Protein AF-A0A0G0IRY4-F1 (afdb_monomer_lite)

Structure (mmCIF, N/CA/C/O backbone):
data_AF-A0A0G0IRY4-F1
#
_entry.id   AF-A0A0G0IRY4-F1
#
loop_
_atom_site.group_PDB
_atom_site.id
_atom_site.type_symbol
_atom_site.label_atom_id
_atom_site.label_alt_id
_atom_site.label_comp_id
_atom_site.label_asym_id
_atom_site.label_entity_id
_atom_site.label_seq_id
_atom_site.pdbx_PDB_ins_c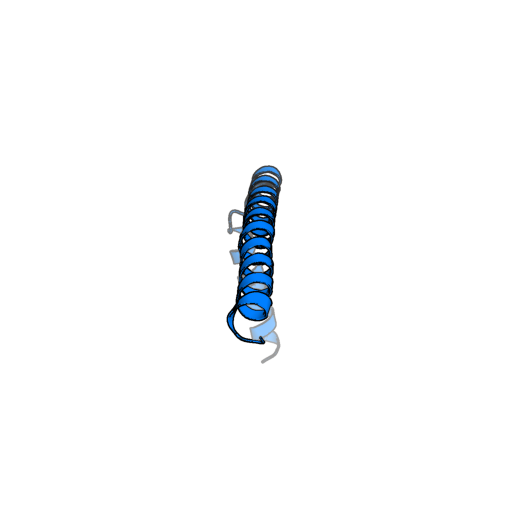ode
_atom_site.Cartn_x
_atom_site.Cartn_y
_atom_site.Cartn_z
_atom_site.occupancy
_atom_site.B_iso_or_equiv
_atom_site.auth_seq_id
_atom_site.auth_comp_id
_atom_site.auth_asym_id
_atom_site.auth_atom_id
_atom_site.pdbx_PDB_model_num
ATOM 1 N N . MET A 1 1 ? -1.878 -13.996 36.857 1.00 61.19 1 MET A N 1
ATOM 2 C CA . MET A 1 1 ? -1.203 -13.463 35.648 1.00 61.19 1 MET A CA 1
ATOM 3 C C . MET A 1 1 ? -2.182 -13.252 34.487 1.00 61.19 1 MET A C 1
ATOM 5 O O . MET A 1 1 ? -2.294 -12.125 34.028 1.00 61.19 1 MET A O 1
ATOM 9 N N . PHE A 1 2 ? -2.977 -14.260 34.101 1.00 71.19 2 PHE A N 1
ATOM 10 C CA . PHE A 1 2 ? -3.999 -14.168 33.036 1.00 71.19 2 PHE A CA 1
ATOM 11 C C . PHE A 1 2 ? -5.030 -13.028 33.186 1.00 71.19 2 PHE A C 1
ATOM 13 O O . PHE A 1 2 ? -5.397 -12.402 32.197 1.00 71.19 2 PHE A O 1
ATOM 20 N N . SER A 1 3 ? -5.450 -12.699 34.414 1.00 76.31 3 SER A N 1
ATOM 21 C CA . SER A 1 3 ? -6.376 -11.579 34.674 1.00 76.31 3 SER A CA 1
ATOM 22 C C . SER A 1 3 ? -5.795 -10.206 34.279 1.00 76.31 3 SER A C 1
ATOM 24 O O . SER A 1 3 ? -6.491 -9.388 33.684 1.00 76.31 3 SER A O 1
ATOM 26 N N . LYS A 1 4 ? -4.488 -9.981 34.497 1.00 80.56 4 LYS A N 1
ATOM 27 C CA . LYS A 1 4 ? -3.817 -8.722 34.122 1.00 80.56 4 LYS A CA 1
ATOM 28 C C . LYS A 1 4 ? -3.776 -8.524 32.601 1.00 80.56 4 LYS A C 1
ATOM 30 O O . LYS A 1 4 ? -4.032 -7.425 32.131 1.00 80.56 4 LYS A O 1
ATOM 35 N N . ILE A 1 5 ? -3.523 -9.593 31.840 1.00 86.06 5 ILE A N 1
ATOM 36 C CA . ILE A 1 5 ? -3.511 -9.561 30.365 1.00 86.06 5 ILE A CA 1
ATOM 37 C C . ILE A 1 5 ? -4.911 -9.270 29.811 1.00 86.06 5 ILE A C 1
ATOM 39 O O . ILE A 1 5 ? -5.057 -8.474 28.887 1.00 86.06 5 ILE A O 1
ATOM 43 N N . LYS A 1 6 ? -5.957 -9.869 30.396 1.00 85.25 6 LYS A N 1
ATOM 44 C CA . LYS A 1 6 ? -7.345 -9.608 29.990 1.00 85.25 6 LYS A CA 1
ATOM 45 C C . LYS A 1 6 ? -7.737 -8.143 30.214 1.00 85.25 6 LYS A C 1
ATOM 47 O O . LYS A 1 6 ? -8.345 -7.544 29.332 1.00 85.25 6 LYS A O 1
ATOM 52 N N . ASN A 1 7 ? -7.359 -7.571 31.357 1.00 86.06 7 ASN A N 1
ATOM 53 C CA . ASN A 1 7 ? -7.614 -6.162 31.661 1.00 86.06 7 ASN A CA 1
ATOM 54 C C . ASN A 1 7 ? -6.824 -5.226 30.733 1.00 86.06 7 ASN A C 1
ATOM 56 O O . ASN A 1 7 ? -7.405 -4.298 30.184 1.00 86.06 7 ASN A O 1
ATOM 60 N N . PHE A 1 8 ? -5.556 -5.538 30.452 1.00 87.00 8 PHE A N 1
ATOM 61 C CA . PHE A 1 8 ? -4.740 -4.787 29.494 1.00 87.00 8 PHE A CA 1
ATOM 62 C C . PHE A 1 8 ? -5.359 -4.763 28.085 1.00 87.00 8 PHE A C 1
ATOM 64 O O . PHE A 1 8 ? -5.457 -3.709 27.468 1.00 87.00 8 PHE A O 1
ATOM 71 N N . LEU A 1 9 ? -5.855 -5.897 27.576 1.00 90.19 9 LEU A N 1
ATOM 72 C CA . LEU A 1 9 ? -6.525 -5.942 26.267 1.00 90.19 9 LEU A CA 1
ATOM 73 C C . LEU A 1 9 ? -7.839 -5.146 26.238 1.00 90.19 9 LEU A C 1
ATOM 75 O O . LEU A 1 9 ? -8.196 -4.581 25.202 1.00 90.19 9 LEU A O 1
ATOM 79 N N . LEU A 1 10 ? -8.564 -5.098 27.359 1.00 88.31 10 LEU A N 1
ATOM 80 C CA . LEU A 1 10 ? -9.772 -4.281 27.493 1.00 88.31 10 LEU A CA 1
ATOM 81 C C . LEU A 1 10 ? -9.441 -2.783 27.467 1.00 88.31 10 LEU A C 1
ATOM 83 O O . LEU A 1 10 ? -10.111 -2.030 26.761 1.00 88.31 10 LEU A O 1
ATOM 87 N N . GLU A 1 11 ? -8.388 -2.369 28.171 1.00 88.94 11 GLU A N 1
ATOM 88 C CA . GLU A 1 11 ? -7.877 -0.993 28.157 1.00 88.94 11 GLU A CA 1
ATOM 89 C C . GLU A 1 11 ? -7.380 -0.591 26.761 1.00 88.94 11 GLU A C 1
ATOM 91 O O . GLU A 1 11 ? -7.809 0.434 26.234 1.00 88.94 11 GLU A O 1
ATOM 96 N N . VAL A 1 12 ? -6.588 -1.439 26.094 1.00 91.25 12 VAL A N 1
ATOM 97 C CA . VAL A 1 12 ? -6.125 -1.206 24.714 1.00 91.25 12 VAL A CA 1
ATOM 98 C C . VAL A 1 12 ? -7.305 -1.053 23.756 1.00 91.25 12 VAL A C 1
ATOM 100 O O . VAL A 1 12 ? -7.326 -0.132 22.944 1.00 91.25 12 VAL A O 1
ATOM 103 N N . ARG A 1 13 ? -8.333 -1.905 23.861 1.00 88.19 13 ARG A N 1
ATOM 104 C CA . ARG A 1 13 ? -9.544 -1.782 23.033 1.00 88.19 13 ARG A CA 1
ATOM 105 C C . ARG A 1 13 ? -10.294 -0.471 23.291 1.00 88.19 13 ARG A C 1
ATOM 107 O O . ARG A 1 13 ? -10.885 0.073 22.357 1.00 88.19 13 ARG A O 1
ATOM 114 N N . SER A 1 14 ? -10.302 0.009 24.533 1.00 88.75 14 SER A N 1
ATOM 115 C CA . SER A 1 14 ? -10.903 1.292 24.908 1.00 88.75 14 SER A CA 1
ATOM 116 C C . SER A 1 14 ? -10.149 2.468 24.279 1.00 88.75 14 SER A C 1
ATOM 118 O O . SER A 1 14 ? -10.769 3.334 23.665 1.00 88.75 14 SER A O 1
ATOM 120 N N . GLU A 1 15 ? -8.815 2.459 24.331 1.00 90.44 15 GLU A N 1
ATOM 121 C CA . GLU A 1 15 ? -7.978 3.492 23.708 1.00 90.44 15 GLU A CA 1
ATOM 122 C C . GLU A 1 15 ? -8.040 3.447 22.175 1.00 90.44 15 GLU A C 1
ATOM 124 O O . GLU A 1 15 ? -8.198 4.480 21.528 1.00 90.44 15 GLU A O 1
ATOM 129 N N . MET A 1 16 ? -8.047 2.253 21.570 1.00 88.38 16 MET A N 1
ATOM 130 C CA . MET A 1 16 ? -8.182 2.099 20.114 1.00 88.38 16 MET A CA 1
ATOM 131 C C . MET A 1 16 ? -9.505 2.643 19.560 1.00 88.38 16 MET A C 1
ATOM 133 O O . MET A 1 16 ? -9.580 2.981 18.380 1.00 88.38 16 MET A O 1
ATOM 137 N N . ARG A 1 17 ? -10.554 2.751 20.387 1.00 85.81 17 ARG A N 1
ATOM 138 C CA . ARG A 1 17 ? -11.819 3.396 19.998 1.00 85.81 17 ARG A CA 1
ATOM 139 C C . ARG A 1 17 ? -11.737 4.921 19.953 1.00 85.81 17 ARG A C 1
ATOM 141 O O . ARG A 1 17 ? -12.567 5.526 19.285 1.00 85.81 17 ARG A O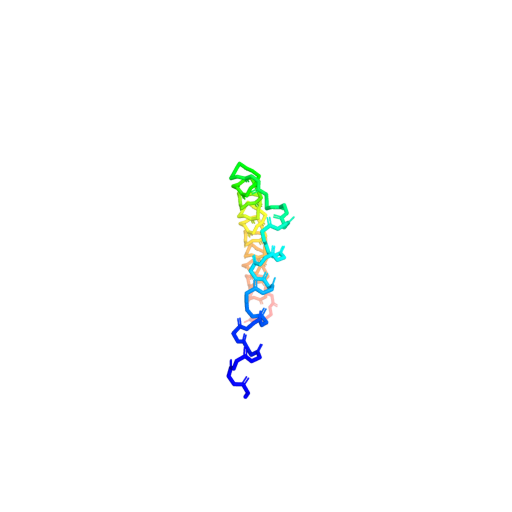 1
ATOM 148 N N . LYS A 1 18 ? -10.777 5.533 20.654 1.00 88.62 18 LYS A N 1
ATOM 149 C CA . LYS A 1 18 ? -10.533 6.985 20.613 1.00 88.62 18 LYS A CA 1
ATOM 150 C C . LYS A 1 18 ? -9.681 7.396 19.412 1.00 88.62 18 LYS A C 1
ATOM 152 O O . LYS A 1 18 ? -9.593 8.580 19.103 1.00 88.62 18 LYS A O 1
ATOM 157 N N . VAL A 1 19 ? -9.051 6.430 18.742 1.00 89.94 19 VAL A N 1
ATOM 158 C CA . VAL A 1 19 ? -8.275 6.672 17.526 1.00 89.94 19 VAL A CA 1
ATOM 159 C C . VAL A 1 19 ? -9.222 7.089 16.405 1.00 89.94 19 VAL A C 1
ATOM 161 O O . VAL A 1 19 ? -10.174 6.380 16.073 1.00 89.94 19 VAL A O 1
ATOM 164 N N . VAL A 1 20 ? -8.945 8.246 15.810 1.00 86.25 20 VAL A N 1
ATOM 165 C CA . VAL A 1 20 ? -9.656 8.730 14.627 1.00 86.25 20 VAL A CA 1
ATOM 166 C C . VAL A 1 20 ? -9.092 8.000 13.416 1.00 86.25 20 VAL A C 1
ATOM 168 O O . VAL A 1 20 ? -8.003 8.309 12.935 1.00 86.25 20 VAL A O 1
ATOM 171 N N . TRP A 1 21 ? -9.817 6.988 12.953 1.00 88.56 21 TRP A N 1
ATOM 172 C CA . TRP A 1 21 ? -9.464 6.268 11.736 1.00 88.56 21 TRP A CA 1
ATOM 173 C C . TRP A 1 21 ? -9.855 7.084 10.499 1.00 88.56 21 TRP A C 1
ATOM 175 O O . TRP A 1 21 ? -10.886 7.762 10.523 1.00 88.56 21 TRP A O 1
ATOM 185 N N . PRO A 1 22 ? -9.060 7.008 9.417 1.00 86.06 22 PRO A N 1
ATOM 186 C CA . PRO A 1 22 ? -9.387 7.674 8.166 1.00 86.06 22 PRO A CA 1
ATOM 187 C C . PRO A 1 22 ? -10.730 7.179 7.629 1.00 86.06 22 PRO A C 1
ATOM 189 O O . PRO A 1 22 ? -11.134 6.027 7.827 1.00 86.06 22 PRO A O 1
ATOM 192 N N . THR A 1 23 ? -11.433 8.057 6.925 1.00 91.62 23 THR A N 1
ATOM 193 C CA . THR A 1 23 ? -12.685 7.691 6.267 1.00 91.62 23 THR A CA 1
ATOM 194 C C . THR A 1 23 ? -12.423 6.692 5.139 1.00 91.62 23 THR A C 1
ATOM 196 O O . THR A 1 23 ? -11.347 6.667 4.538 1.00 91.62 23 THR A O 1
ATOM 199 N N . LYS A 1 24 ? -13.433 5.885 4.779 1.00 88.94 24 LYS A N 1
ATOM 200 C CA . LYS A 1 24 ? -13.312 4.913 3.672 1.00 88.94 24 LYS A CA 1
ATOM 201 C C . LYS A 1 24 ? -12.834 5.566 2.369 1.00 88.94 24 LYS A C 1
ATOM 203 O O . LYS A 1 24 ? -12.084 4.953 1.617 1.00 88.94 24 LYS A O 1
ATOM 208 N N . GLN A 1 25 ? -13.261 6.803 2.113 1.00 90.69 25 GLN A N 1
ATOM 209 C CA . GLN A 1 25 ? -12.876 7.560 0.922 1.00 90.69 25 GLN A CA 1
ATOM 210 C C . GLN A 1 25 ? -11.394 7.950 0.948 1.00 90.69 25 GLN A C 1
ATOM 212 O O . GLN A 1 25 ? -10.702 7.774 -0.053 1.00 90.69 25 GLN A O 1
ATOM 217 N N . GLU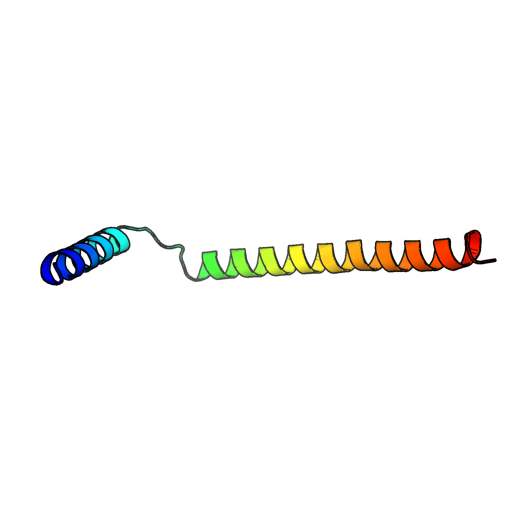 A 1 26 ? -10.889 8.425 2.089 1.00 90.00 26 GLU A N 1
ATOM 218 C CA . GLU A 1 26 ? -9.470 8.753 2.258 1.00 90.00 26 GLU A CA 1
ATOM 219 C C . GLU A 1 26 ? -8.595 7.511 2.123 1.00 90.00 26 GLU A C 1
ATOM 221 O O . GLU A 1 26 ? -7.612 7.541 1.387 1.00 90.00 26 GLU A O 1
ATOM 226 N N . THR A 1 27 ? -8.986 6.394 2.749 1.00 91.31 27 THR A N 1
ATOM 227 C CA . THR A 1 27 ? -8.259 5.126 2.617 1.00 91.31 27 THR A CA 1
ATOM 228 C C . THR A 1 27 ? -8.129 4.719 1.153 1.00 91.31 27 THR A C 1
ATOM 230 O O . THR A 1 27 ? -7.018 4.471 0.697 1.00 91.31 27 THR A O 1
ATOM 233 N N . ILE A 1 28 ? -9.230 4.729 0.392 1.00 94.25 28 ILE A N 1
ATOM 234 C CA . ILE A 1 28 ? -9.212 4.373 -1.034 1.00 94.25 28 ILE A CA 1
ATOM 235 C C . ILE A 1 28 ? -8.328 5.338 -1.829 1.00 94.25 28 ILE A C 1
ATOM 237 O O . ILE A 1 28 ? -7.517 4.890 -2.638 1.00 94.25 28 ILE A O 1
ATOM 241 N N . LYS A 1 29 ? -8.434 6.651 -1.584 1.00 93.62 29 LYS A N 1
ATOM 242 C CA . LYS A 1 29 ? -7.610 7.656 -2.270 1.00 93.62 29 LYS A CA 1
ATOM 243 C C . LYS A 1 29 ? -6.119 7.403 -2.047 1.00 93.62 29 LYS A C 1
ATOM 245 O O . LYS A 1 29 ? -5.349 7.435 -3.005 1.00 93.62 29 LYS A O 1
ATOM 250 N N . TYR A 1 30 ? -5.718 7.120 -0.808 1.00 94.31 30 TYR A N 1
ATOM 251 C CA . TYR A 1 30 ? -4.327 6.806 -0.492 1.00 94.31 30 TYR A CA 1
ATOM 252 C C . TYR A 1 30 ? -3.883 5.479 -1.109 1.00 94.31 30 TYR A C 1
ATOM 254 O O . TYR A 1 30 ? -2.799 5.420 -1.681 1.00 94.31 30 TYR A O 1
ATOM 262 N N . THR A 1 31 ? -4.718 4.436 -1.081 1.00 94.88 31 THR A N 1
ATOM 263 C CA . THR A 1 31 ? -4.397 3.156 -1.729 1.00 94.88 31 THR A CA 1
ATOM 264 C C . THR A 1 31 ? -4.183 3.323 -3.233 1.00 94.88 31 THR A C 1
ATOM 266 O O . THR A 1 31 ? -3.192 2.830 -3.764 1.00 94.88 31 THR A O 1
ATOM 269 N N . VAL A 1 32 ? -5.060 4.061 -3.920 1.00 96.69 32 VAL A N 1
ATOM 270 C CA . VAL A 1 32 ? -4.932 4.326 -5.362 1.00 96.69 32 VAL A CA 1
ATOM 271 C C . VAL A 1 32 ? -3.667 5.130 -5.664 1.00 96.69 32 VAL A C 1
ATOM 273 O O . VAL A 1 32 ? -2.955 4.804 -6.611 1.00 96.69 32 VAL A O 1
ATOM 276 N N . ALA A 1 33 ? -3.345 6.134 -4.843 1.00 96.25 33 ALA A N 1
ATOM 277 C CA . ALA A 1 33 ? -2.114 6.904 -4.997 1.00 96.25 33 ALA A CA 1
ATOM 278 C C . ALA A 1 33 ? -0.861 6.021 -4.858 1.00 96.25 33 ALA A C 1
ATOM 280 O O . ALA A 1 33 ? 0.037 6.101 -5.693 1.00 96.25 33 ALA A O 1
ATOM 281 N N . VAL A 1 34 ? -0.820 5.138 -3.853 1.00 97.12 34 VAL A N 1
ATOM 282 C CA . VAL A 1 34 ? 0.296 4.198 -3.650 1.00 97.12 34 VAL A CA 1
ATOM 283 C C . VAL A 1 34 ? 0.431 3.237 -4.829 1.00 97.12 34 VAL A C 1
ATOM 285 O O . VAL A 1 34 ? 1.540 3.046 -5.325 1.00 97.12 34 VAL A O 1
ATOM 288 N N . ILE A 1 35 ? -0.678 2.674 -5.319 1.00 97.81 35 ILE A N 1
ATOM 289 C CA . ILE A 1 35 ? -0.671 1.796 -6.498 1.00 97.81 35 ILE A CA 1
ATOM 290 C C . ILE A 1 35 ? -0.131 2.544 -7.722 1.00 97.81 35 ILE A C 1
ATOM 292 O O . ILE A 1 35 ? 0.728 2.018 -8.424 1.00 97.81 35 ILE A O 1
ATOM 296 N N . GLY A 1 36 ? -0.586 3.779 -7.956 1.00 97.75 36 GLY A N 1
ATOM 297 C CA . GLY A 1 36 ? -0.133 4.591 -9.086 1.00 97.75 36 GLY A CA 1
ATOM 298 C C . GLY A 1 36 ? 1.368 4.879 -9.046 1.00 97.75 36 GLY A C 1
ATOM 299 O O . GLY A 1 36 ? 2.062 4.679 -10.041 1.00 97.75 36 GLY A O 1
ATOM 300 N N . ILE A 1 37 ? 1.887 5.287 -7.885 1.00 97.38 37 ILE A N 1
ATOM 301 C CA . ILE A 1 37 ? 3.320 5.565 -7.706 1.00 97.38 37 ILE A CA 1
ATOM 302 C C . ILE A 1 37 ? 4.139 4.276 -7.839 1.00 97.38 37 ILE A C 1
ATOM 304 O O . ILE A 1 37 ? 5.158 4.267 -8.525 1.00 97.38 37 ILE A O 1
ATOM 308 N N . SER A 1 38 ? 3.689 3.174 -7.234 1.00 97.75 38 SER A N 1
ATOM 309 C CA . SER A 1 38 ? 4.377 1.883 -7.326 1.00 97.75 38 SER A CA 1
ATOM 310 C C . SER A 1 38 ? 4.438 1.370 -8.765 1.00 97.75 38 SER A C 1
ATOM 312 O O . SER A 1 38 ? 5.493 0.901 -9.185 1.00 97.75 38 SER A O 1
ATOM 314 N N . ALA A 1 39 ? 3.352 1.500 -9.534 1.00 97.38 39 ALA A N 1
ATOM 315 C CA . ALA A 1 39 ? 3.326 1.131 -10.946 1.00 97.38 39 ALA A CA 1
ATOM 316 C C . ALA A 1 39 ? 4.262 2.015 -11.784 1.00 97.38 39 ALA A C 1
ATOM 318 O O . ALA A 1 39 ? 5.010 1.500 -12.613 1.00 97.38 39 ALA A O 1
ATOM 319 N N . ALA A 1 40 ? 4.274 3.329 -11.539 1.00 97.44 40 ALA A N 1
ATOM 320 C CA . ALA A 1 40 ? 5.173 4.251 -12.230 1.00 97.44 40 ALA A CA 1
ATOM 321 C C . ALA A 1 40 ? 6.650 3.914 -11.969 1.00 97.44 40 ALA A C 1
ATOM 323 O O . ALA A 1 40 ? 7.446 3.857 -12.905 1.00 97.44 40 ALA A O 1
ATOM 324 N N . LEU A 1 41 ? 7.007 3.628 -10.712 1.00 96.81 41 LEU A N 1
ATOM 325 C CA . LEU A 1 41 ? 8.357 3.200 -10.348 1.00 96.81 41 LEU A CA 1
ATOM 326 C C . LEU A 1 41 ? 8.719 1.852 -10.975 1.00 96.81 41 LEU A C 1
ATOM 328 O O . LEU A 1 41 ? 9.831 1.706 -11.467 1.00 96.81 41 LEU A O 1
ATOM 332 N N . ALA A 1 42 ? 7.795 0.890 -11.003 1.00 96.31 42 ALA A N 1
ATOM 333 C CA . ALA A 1 42 ? 8.034 -0.410 -11.626 1.00 96.31 42 ALA A CA 1
ATOM 334 C C . ALA A 1 42 ? 8.342 -0.280 -13.125 1.00 96.31 42 ALA A C 1
ATOM 336 O O . ALA A 1 42 ? 9.275 -0.910 -13.614 1.00 96.31 42 ALA A O 1
ATOM 337 N N . VAL A 1 43 ? 7.603 0.571 -13.845 1.00 96.38 43 VAL A N 1
ATOM 338 C CA . VAL A 1 43 ? 7.873 0.852 -15.263 1.00 96.38 43 VAL A CA 1
ATOM 339 C C . VAL A 1 43 ? 9.211 1.569 -15.437 1.00 96.38 43 VAL A C 1
ATOM 341 O O . VAL A 1 43 ? 9.978 1.216 -16.327 1.00 96.38 43 VAL A O 1
ATOM 344 N N . PHE A 1 44 ? 9.506 2.555 -14.588 1.00 95.38 44 PHE A N 1
ATOM 345 C CA . PHE A 1 44 ? 10.750 3.318 -14.660 1.00 95.38 44 PHE A CA 1
ATOM 346 C C . PHE A 1 44 ? 11.981 2.439 -14.416 1.00 95.38 44 PHE A C 1
ATOM 348 O O . PHE A 1 44 ? 12.870 2.387 -15.262 1.00 95.38 44 PHE A O 1
ATOM 355 N N . PHE A 1 45 ? 12.016 1.716 -13.294 1.00 95.44 45 PHE A N 1
ATOM 356 C CA . PHE A 1 45 ? 13.127 0.824 -12.969 1.00 95.44 45 PHE A CA 1
ATOM 357 C C . PHE A 1 45 ? 13.213 -0.345 -13.944 1.00 95.44 45 PHE A C 1
ATOM 359 O O . PHE A 1 45 ? 14.289 -0.589 -14.470 1.00 95.44 45 PHE A O 1
ATOM 366 N N . GLY A 1 46 ? 12.087 -0.976 -14.291 1.00 93.00 46 GLY A N 1
ATOM 367 C CA . GLY A 1 46 ? 12.072 -2.040 -15.293 1.00 93.00 46 GLY A CA 1
ATOM 368 C C . GLY A 1 46 ? 12.638 -1.577 -16.635 1.00 93.00 46 GLY A C 1
ATOM 369 O O . GLY A 1 46 ? 13.484 -2.251 -17.210 1.00 93.00 46 GLY A O 1
ATOM 370 N N . GLY A 1 47 ? 12.240 -0.396 -17.117 1.00 93.56 47 GLY A N 1
ATOM 371 C CA . GLY A 1 47 ? 12.783 0.181 -18.348 1.00 93.56 47 GLY A CA 1
ATOM 372 C C . GLY A 1 47 ? 14.289 0.446 -18.274 1.00 93.56 47 GLY A C 1
ATOM 373 O O . GLY A 1 47 ? 15.003 0.166 -19.236 1.00 93.56 47 GLY A O 1
ATOM 374 N N . ILE A 1 48 ? 14.777 0.939 -17.132 1.00 93.88 48 ILE A N 1
ATOM 375 C CA . ILE A 1 48 ? 16.213 1.127 -16.897 1.00 93.88 48 ILE A CA 1
ATOM 376 C C . ILE A 1 48 ? 16.939 -0.215 -16.902 1.00 93.88 48 ILE A C 1
ATOM 378 O O . ILE A 1 48 ? 17.939 -0.326 -17.597 1.00 93.88 48 ILE A O 1
ATOM 382 N N . ASP A 1 49 ? 16.445 -1.225 -16.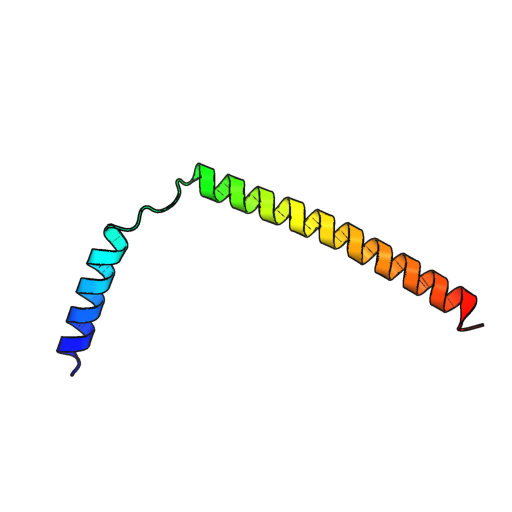189 1.00 89.62 49 ASP A N 1
ATOM 383 C CA . ASP A 1 49 ? 17.077 -2.544 -16.104 1.00 89.62 49 ASP A CA 1
ATOM 384 C C . ASP A 1 49 ? 17.155 -3.225 -17.478 1.00 89.62 49 ASP A C 1
ATOM 386 O O . ASP A 1 49 ? 18.197 -3.780 -17.833 1.00 89.62 49 ASP A O 1
ATOM 390 N N . PHE A 1 50 ? 16.095 -3.128 -18.291 1.00 86.44 50 PHE A N 1
ATOM 391 C CA . PHE A 1 50 ? 16.104 -3.621 -19.673 1.00 86.44 50 PHE A CA 1
ATOM 392 C C . PHE A 1 50 ? 17.107 -2.857 -20.540 1.00 86.44 50 PHE A C 1
ATOM 394 O O . PHE A 1 50 ? 17.902 -3.477 -21.244 1.00 86.44 50 PHE A O 1
ATOM 401 N N . GLY A 1 51 ? 17.107 -1.524 -20.462 1.00 86.12 51 GLY A N 1
ATOM 402 C CA . GLY A 1 51 ? 18.030 -0.684 -21.223 1.00 86.12 51 GLY A CA 1
ATOM 403 C C . GLY A 1 51 ? 19.493 -0.900 -20.832 1.00 86.12 51 GLY A C 1
ATOM 404 O O . GLY A 1 51 ? 20.358 -0.959 -21.699 1.00 86.12 51 GLY A O 1
ATOM 405 N N . LEU A 1 52 ? 19.781 -1.058 -19.538 1.00 86.19 52 LEU A N 1
ATOM 406 C CA . LEU A 1 52 ? 21.126 -1.349 -19.048 1.00 86.19 52 LEU A CA 1
ATOM 407 C C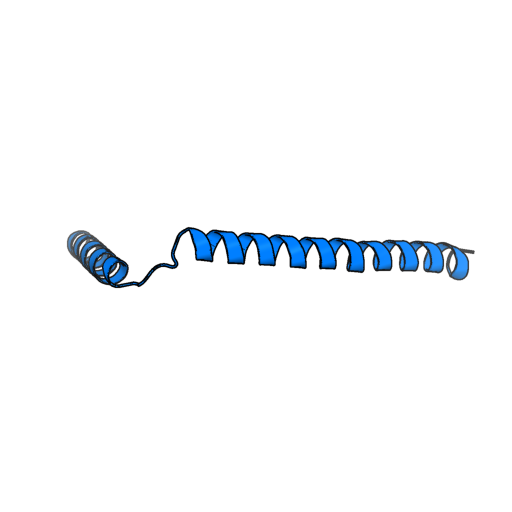 . LEU A 1 52 ? 21.578 -2.748 -19.463 1.00 86.19 52 LEU A C 1
ATOM 409 O O . LEU A 1 52 ? 22.727 -2.902 -19.862 1.00 86.19 52 LEU A O 1
ATOM 413 N N . SER A 1 53 ? 20.699 -3.749 -19.384 1.00 82.44 53 SER A N 1
ATOM 414 C CA . SER A 1 53 ? 21.027 -5.129 -19.763 1.00 82.44 53 SER A CA 1
ATOM 415 C C . SER A 1 53 ? 21.400 -5.234 -21.243 1.00 82.44 53 SER A C 1
ATOM 417 O O . SER A 1 53 ? 22.437 -5.809 -21.561 1.00 82.44 53 SER A O 1
ATOM 419 N N . ASP A 1 54 ? 20.619 -4.607 -22.127 1.00 79.88 54 ASP A N 1
ATOM 420 C CA . ASP A 1 54 ? 20.880 -4.583 -23.575 1.00 79.88 54 ASP A CA 1
ATOM 421 C C . ASP A 1 54 ? 22.197 -3.857 -23.916 1.00 79.88 54 ASP A C 1
ATOM 423 O O . ASP A 1 54 ? 23.002 -4.308 -24.738 1.00 79.88 54 ASP A O 1
ATOM 427 N N . LEU A 1 55 ? 22.473 -2.751 -23.213 1.00 81.12 55 LEU A N 1
ATOM 428 C CA . LEU A 1 55 ? 23.698 -1.971 -23.387 1.00 81.12 55 LEU A CA 1
ATOM 429 C C . LEU A 1 55 ? 24.930 -2.735 -22.876 1.00 81.12 55 LEU A C 1
ATOM 431 O O . LEU A 1 55 ? 25.963 -2.744 -23.544 1.00 81.12 55 LEU A O 1
ATOM 435 N N . LEU A 1 56 ? 24.823 -3.415 -21.730 1.00 82.50 56 LEU A N 1
ATOM 436 C CA . LEU A 1 56 ? 25.885 -4.265 -21.182 1.00 82.50 56 LEU A CA 1
ATOM 437 C C . LEU A 1 56 ? 26.176 -5.469 -22.087 1.00 82.50 56 LEU A C 1
ATOM 439 O O . LEU A 1 56 ? 27.344 -5.755 -22.346 1.00 82.50 56 LEU A O 1
ATOM 443 N N . GLU A 1 57 ? 25.148 -6.148 -22.599 1.00 76.56 57 GLU A N 1
ATOM 444 C CA . GLU A 1 57 ? 25.318 -7.275 -23.523 1.00 76.56 57 GLU A CA 1
ATOM 445 C C . GLU A 1 57 ? 26.020 -6.835 -24.813 1.00 76.56 57 GLU A C 1
ATOM 447 O O . GLU A 1 57 ? 26.975 -7.473 -25.256 1.00 76.56 57 GLU A O 1
ATOM 452 N N . THR A 1 58 ? 25.624 -5.687 -25.365 1.00 73.38 58 THR A N 1
ATOM 453 C CA . THR A 1 58 ? 26.190 -5.172 -26.616 1.00 73.38 58 THR A CA 1
ATOM 454 C C . THR A 1 58 ? 27.626 -4.657 -26.465 1.00 73.38 58 THR A C 1
ATOM 456 O O . THR A 1 58 ? 28.436 -4.847 -27.375 1.00 73.38 58 THR A O 1
ATOM 459 N N . TYR A 1 59 ? 27.955 -3.984 -25.354 1.00 73.44 59 TYR A N 1
ATOM 460 C CA . TYR A 1 59 ? 29.253 -3.316 -25.175 1.00 73.44 59 TYR A CA 1
ATOM 461 C C . TYR A 1 59 ? 30.298 -4.114 -24.381 1.00 73.44 59 TYR A C 1
ATOM 463 O O . TYR A 1 59 ? 31.484 -3.845 -24.561 1.00 73.44 59 TYR A O 1
ATOM 471 N N . ILE A 1 60 ? 29.905 -5.040 -23.493 1.00 69.50 60 ILE A N 1
ATOM 472 C CA . ILE A 1 60 ? 30.838 -5.754 -22.593 1.00 69.50 60 ILE A CA 1
ATOM 473 C C . ILE A 1 60 ? 30.994 -7.239 -22.943 1.00 69.50 60 ILE A C 1
ATOM 475 O O . ILE A 1 60 ? 32.085 -7.779 -22.772 1.00 69.50 60 ILE A O 1
ATOM 479 N N . LEU A 1 61 ? 29.943 -7.916 -23.417 1.00 62.22 61 LEU A N 1
ATOM 480 C CA . LEU A 1 61 ? 2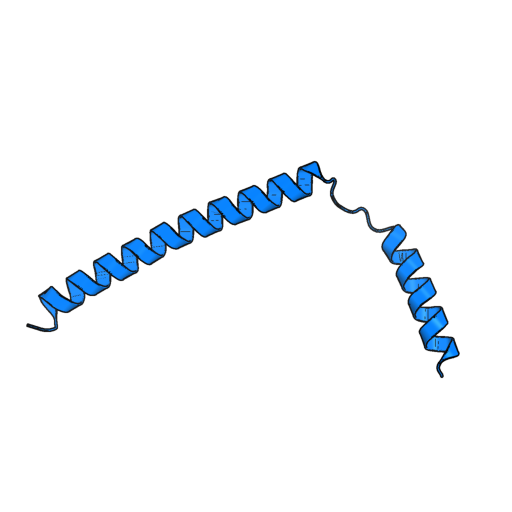9.983 -9.358 -23.725 1.00 62.22 61 LEU A CA 1
ATOM 481 C C . LEU A 1 61 ? 30.401 -9.681 -25.171 1.00 62.22 61 LEU A C 1
ATOM 483 O O . LEU A 1 61 ? 30.292 -10.835 -25.592 1.00 62.22 61 LEU A O 1
ATOM 487 N N . LYS A 1 62 ? 30.907 -8.695 -25.917 1.00 51.56 62 LYS A N 1
ATOM 488 C CA . LYS A 1 62 ? 31.450 -8.872 -27.267 1.00 51.56 62 LYS A CA 1
ATOM 489 C C . LYS A 1 62 ? 32.969 -8.766 -27.305 1.00 51.56 62 LYS A C 1
ATOM 491 O O . LYS A 1 62 ? 33.510 -7.834 -26.672 1.00 51.56 62 LYS A O 1
#

Foldseek 3Di:
DVVVVVVVVVVVVVVVVVDDDDDPVVVVVVVVVVVVVVVVVCCVVVVVVVVVVVVCCVPPVD

Radius of gyration: 24.68 Å; chains: 1; bounding box: 45×23×63 Å

Sequence (62 aa):
MFSKIKNFLLEVRSEMRKVVWPTKQETIKYTVAVIGISAALAVFFGGIDFGLSDLLETYILK

Secondary structure (DSSP, 8-state):
-HHHHHHHHHHHHHHHTTS-PPPHHHHHHHHHHHHHHHHHHHHHHHHHHHHHHHHHHHHH--

pLDDT: mean 87.42, std 9.58, range [51.56, 97.81]